Protein AF-A0A202E8W6-F1 (afdb_monomer_lite)

Radius of gyration: 17.05 Å; chains: 1; bounding box: 56×34×36 Å

Foldseek 3Di:
DDPVVVVVVQVVQLVLCVVQAQWDADDCVRPVQFGIFHQAFDQDPVPGTPDHGGATEHEWEWECDDPNHGTDTDDDPVSVVVCVV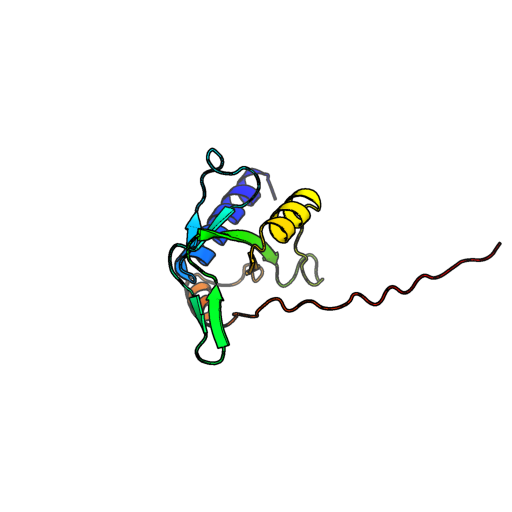SVHYYDYYYHYPPPDDPVVVVVPSPPDDDDDDDDDDDDDDDDDDD

Organism: NCBI:txid253108

Secondary structure (DSSP, 8-state):
--HHHHHHHHHHHHHHHHHHSSEEEPPTTT-SS--EEESS-EEETTTEEEE-TT-EEEEEEEESEETTEE------HHHHHHHHHTT-EEEEEEEPPS---HHHHHHHTTT-------------------

InterPro domains:
  IPR058715 PD-(D/E)XK nuclease related [PF25941] (5-101)

pLDDT: mean 73.11, std 20.46, range [31.44, 96.06]

Sequence (130 aa):
MTVAENRERGHFVETAACDRWPLERVDDDRAEWHDLEFVQDVIGEQVGVIATAGEVAEAKSCYETYDRRAGRWWIRRENHERLVDANGWYVLVVLERDDLTHEQRQEMAETLSTRVTSFEVDQTVTVDRE

Structure (mmCIF, N/CA/C/O backbone):
data_AF-A0A202E8W6-F1
#
_entry.id   AF-A0A202E8W6-F1
#
loop_
_atom_site.group_PDB
_atom_site.id
_atom_site.type_symbol
_atom_site.label_atom_id
_atom_site.label_alt_id
_atom_site.label_comp_id
_atom_site.label_asym_id
_atom_site.label_entity_id
_atom_site.label_seq_id
_atom_site.pdbx_PDB_ins_code
_atom_site.Cartn_x
_atom_site.Cartn_y
_atom_site.Cartn_z
_atom_site.occupancy
_atom_site.B_iso_or_equiv
_atom_site.auth_seq_id
_atom_site.auth_comp_id
_atom_site.auth_asym_id
_atom_site.auth_atom_id
_atom_site.pdbx_PDB_model_num
ATOM 1 N N . MET A 1 1 ? 13.976 6.199 -18.614 1.00 56.62 1 MET A N 1
ATOM 2 C CA . MET A 1 1 ? 12.630 6.231 -18.024 1.00 56.62 1 MET A CA 1
ATOM 3 C C . MET A 1 1 ? 12.263 7.672 -17.769 1.00 56.62 1 MET A C 1
ATOM 5 O O . MET A 1 1 ? 12.998 8.382 -17.092 1.00 56.62 1 MET A O 1
ATOM 9 N N . THR A 1 2 ? 11.193 8.109 -18.399 1.00 59.28 2 THR A N 1
ATOM 10 C CA . THR A 1 2 ? 10.602 9.435 -18.288 1.00 59.28 2 THR A CA 1
ATOM 11 C C . THR A 1 2 ? 9.722 9.522 -17.040 1.00 59.28 2 THR A C 1
ATOM 13 O O . THR A 1 2 ? 9.390 8.515 -16.414 1.00 59.28 2 THR A O 1
ATOM 16 N N . VAL A 1 3 ? 9.332 10.742 -16.666 1.00 57.25 3 VAL A N 1
ATOM 17 C CA . VAL A 1 3 ? 8.402 10.979 -15.549 1.00 57.25 3 VAL A CA 1
ATOM 18 C C . VAL A 1 3 ? 7.029 10.354 -15.826 1.00 57.25 3 VAL A C 1
ATOM 20 O O . VAL A 1 3 ? 6.426 9.800 -14.912 1.00 57.25 3 VAL A O 1
ATOM 23 N N . ALA A 1 4 ? 6.567 10.388 -17.080 1.00 48.44 4 ALA A N 1
ATOM 24 C CA . ALA A 1 4 ? 5.288 9.809 -17.488 1.00 48.44 4 ALA A CA 1
ATOM 25 C C . ALA A 1 4 ? 5.279 8.276 -17.357 1.00 48.44 4 ALA A C 1
ATOM 27 O O . ALA A 1 4 ? 4.392 7.737 -16.704 1.00 48.44 4 ALA A O 1
ATOM 28 N N . GLU A 1 5 ? 6.312 7.593 -17.866 1.00 57.59 5 GLU A N 1
ATOM 29 C CA . GLU A 1 5 ? 6.463 6.132 -17.723 1.00 57.59 5 GLU A CA 1
ATOM 30 C C . GLU A 1 5 ? 6.555 5.708 -16.247 1.00 57.59 5 GLU A C 1
ATOM 32 O O . GLU A 1 5 ? 6.054 4.659 -15.850 1.00 57.59 5 GLU A O 1
ATOM 37 N N . ASN A 1 6 ? 7.187 6.532 -15.404 1.00 59.84 6 ASN A N 1
ATOM 38 C CA . ASN A 1 6 ? 7.268 6.270 -13.969 1.00 59.84 6 ASN A CA 1
ATOM 39 C C . ASN A 1 6 ? 5.898 6.407 -13.276 1.00 59.84 6 ASN A C 1
ATOM 41 O O . ASN A 1 6 ? 5.564 5.593 -12.419 1.00 59.84 6 ASN A O 1
ATOM 45 N N . ARG A 1 7 ? 5.098 7.409 -13.663 1.00 62.53 7 ARG A N 1
ATOM 46 C CA . ARG A 1 7 ? 3.747 7.628 -13.125 1.00 62.53 7 ARG A CA 1
ATOM 47 C C . ARG A 1 7 ? 2.780 6.523 -13.544 1.00 62.53 7 ARG A C 1
ATOM 49 O O . ARG A 1 7 ? 2.065 5.992 -12.705 1.00 62.53 7 ARG A O 1
ATOM 56 N N . GLU A 1 8 ? 2.793 6.144 -14.819 1.00 67.25 8 GLU A N 1
ATOM 57 C CA . GLU A 1 8 ? 1.973 5.044 -15.341 1.00 67.25 8 GLU A CA 1
ATOM 58 C C . GLU A 1 8 ? 2.287 3.720 -14.630 1.00 67.25 8 GLU A C 1
ATOM 60 O O . GLU A 1 8 ? 1.383 2.973 -14.259 1.00 67.25 8 GLU A O 1
ATOM 65 N N . ARG A 1 9 ? 3.568 3.473 -14.332 1.00 70.19 9 ARG A N 1
ATOM 66 C CA . ARG A 1 9 ? 3.980 2.334 -13.509 1.00 70.19 9 ARG A CA 1
ATOM 67 C C . ARG A 1 9 ? 3.455 2.413 -12.074 1.00 70.19 9 ARG A C 1
ATOM 69 O O . ARG A 1 9 ? 3.077 1.377 -11.538 1.00 70.19 9 ARG A O 1
ATOM 76 N N . GLY A 1 10 ? 3.467 3.590 -11.447 1.00 70.25 10 GLY A N 1
ATOM 77 C CA . GLY A 1 10 ? 2.883 3.785 -10.112 1.00 70.25 10 GLY A CA 1
ATOM 78 C C . GLY A 1 10 ? 1.427 3.324 -10.082 1.00 70.25 10 GLY A C 1
ATOM 79 O O . GLY A 1 10 ? 1.082 2.417 -9.328 1.00 70.25 10 GLY A O 1
ATOM 80 N N . HIS A 1 11 ? 0.636 3.801 -11.043 1.00 77.75 11 HIS A N 1
ATOM 81 C CA . HIS A 1 11 ? -0.750 3.374 -11.192 1.00 77.75 11 HIS A CA 1
ATOM 82 C C . HIS A 1 11 ? -0.885 1.867 -11.430 1.00 77.75 11 HIS A C 1
ATOM 84 O O . HIS A 1 11 ? -1.698 1.223 -10.773 1.00 77.75 11 HIS A O 1
ATOM 90 N N . PHE A 1 12 ? -0.079 1.258 -12.302 1.00 81.12 12 PHE A N 1
A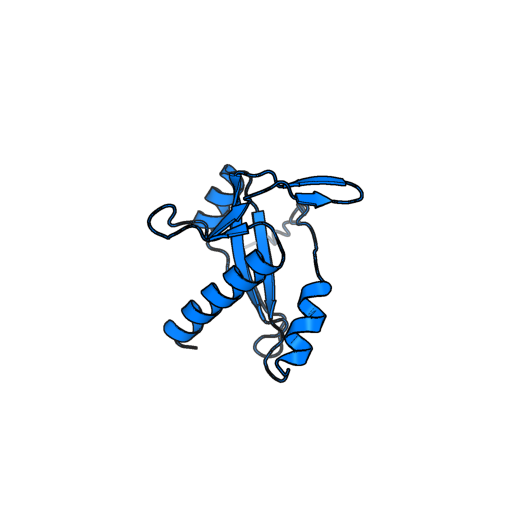TOM 91 C CA . PHE A 1 12 ? -0.127 -0.197 -12.490 1.00 81.12 12 PHE A CA 1
ATOM 92 C C . PHE A 1 12 ? 0.071 -0.967 -11.171 1.00 81.12 12 PHE A C 1
ATOM 94 O O . PHE A 1 12 ? -0.652 -1.920 -10.891 1.00 81.12 12 PHE A O 1
ATOM 101 N N . VAL A 1 13 ? 1.023 -0.531 -10.347 1.00 79.62 13 VAL A N 1
ATOM 102 C CA . VAL A 1 13 ? 1.357 -1.163 -9.063 1.00 79.62 13 VAL A CA 1
ATOM 103 C C . VAL A 1 13 ? 0.218 -1.020 -8.057 1.00 79.62 13 VAL A C 1
ATOM 105 O O . VAL A 1 13 ? -0.125 -1.994 -7.393 1.00 79.62 13 VAL A O 1
ATOM 108 N N . GLU A 1 14 ? -0.401 0.156 -7.981 1.00 83.94 14 GLU A N 1
ATOM 109 C CA . GLU A 1 14 ? -1.598 0.386 -7.165 1.00 83.94 14 GLU A CA 1
ATOM 110 C C . GLU A 1 14 ? -2.771 -0.493 -7.621 1.00 83.94 14 GLU A C 1
ATOM 112 O O . GLU A 1 14 ? -3.428 -1.112 -6.792 1.00 83.94 14 GLU A O 1
ATOM 117 N N . THR A 1 15 ? -3.016 -0.604 -8.936 1.00 83.12 15 THR A N 1
ATOM 118 C CA . THR A 1 15 ? -4.079 -1.474 -9.473 1.00 83.12 15 THR A CA 1
ATOM 119 C C . THR A 1 15 ? -3.821 -2.928 -9.098 1.00 83.12 15 THR A C 1
ATOM 121 O O . THR A 1 15 ? -4.708 -3.578 -8.560 1.00 83.12 15 THR A O 1
ATOM 124 N N . ALA A 1 16 ? -2.599 -3.423 -9.311 1.00 81.25 16 ALA A N 1
ATOM 125 C CA . ALA A 1 16 ? -2.247 -4.794 -8.959 1.00 81.25 16 ALA A CA 1
ATOM 126 C C . ALA A 1 16 ? -2.403 -5.067 -7.450 1.00 81.25 16 ALA A C 1
ATOM 128 O O . ALA A 1 16 ? -2.785 -6.168 -7.054 1.00 81.25 16 ALA A O 1
ATOM 129 N N . ALA A 1 17 ? -2.134 -4.069 -6.601 1.00 83.62 17 ALA A N 1
ATOM 130 C CA . ALA A 1 17 ? -2.380 -4.162 -5.167 1.00 83.62 17 ALA A CA 1
ATOM 131 C C . ALA A 1 17 ? -3.880 -4.283 -4.846 1.00 83.62 17 ALA A C 1
ATOM 133 O O . ALA A 1 17 ? -4.247 -5.179 -4.088 1.00 83.62 17 ALA A O 1
ATOM 134 N N . CYS A 1 18 ? -4.731 -3.444 -5.447 1.00 87.56 18 CYS A N 1
ATOM 135 C CA . CYS A 1 18 ? -6.194 -3.498 -5.307 1.00 87.56 18 CYS A CA 1
ATOM 136 C C . CYS A 1 18 ? -6.822 -4.790 -5.853 1.00 87.56 18 CYS A C 1
ATOM 138 O O . CYS A 1 18 ? -7.808 -5.272 -5.307 1.00 87.56 18 CYS A O 1
ATOM 140 N N . ASP A 1 19 ? -6.260 -5.375 -6.912 1.00 86.50 19 ASP A N 1
ATOM 141 C CA . ASP A 1 19 ? -6.760 -6.640 -7.466 1.00 86.50 19 ASP A CA 1
ATOM 142 C C . ASP A 1 19 ? -6.464 -7.829 -6.533 1.00 86.50 19 ASP A C 1
ATOM 144 O O . ASP A 1 19 ? -7.190 -8.827 -6.521 1.00 86.50 19 ASP A O 1
ATOM 148 N N . ARG A 1 20 ? -5.379 -7.743 -5.751 1.00 85.12 20 ARG A N 1
ATOM 149 C CA . ARG A 1 20 ? -4.908 -8.831 -4.882 1.00 85.12 20 ARG A CA 1
ATOM 150 C C . ARG A 1 20 ? -5.410 -8.724 -3.449 1.00 85.12 20 ARG A C 1
ATOM 152 O O . ARG A 1 20 ? -5.677 -9.745 -2.813 1.00 85.12 20 ARG A O 1
ATOM 159 N N . TRP A 1 21 ? -5.473 -7.509 -2.932 1.00 89.12 21 TRP A N 1
ATOM 160 C CA . TRP A 1 21 ? -5.820 -7.203 -1.553 1.00 89.12 21 TRP A CA 1
ATOM 161 C C . TRP A 1 21 ? -7.052 -6.317 -1.531 1.00 89.12 21 TRP A C 1
ATOM 163 O O . TRP A 1 21 ? -7.283 -5.577 -2.481 1.00 89.12 21 TRP A O 1
ATOM 173 N N . PRO A 1 22 ? -7.831 -6.335 -0.443 1.00 93.06 22 PRO A N 1
ATOM 174 C CA . PRO A 1 22 ? -8.984 -5.464 -0.322 1.00 93.06 22 PRO A CA 1
ATOM 175 C C . PRO A 1 22 ? -8.581 -4.017 -0.032 1.00 93.06 22 PRO A C 1
ATOM 177 O O . PRO A 1 22 ? -8.755 -3.508 1.074 1.00 93.06 22 PRO A O 1
ATOM 180 N N . LEU A 1 23 ? -8.007 -3.378 -1.038 1.00 93.81 23 LEU A N 1
ATOM 181 C CA . LEU A 1 23 ? -7.490 -2.026 -1.000 1.00 93.81 23 LEU A CA 1
ATOM 182 C C . LEU A 1 23 ? -8.261 -1.172 -1.997 1.00 93.81 23 LEU A C 1
ATOM 184 O O . LEU A 1 23 ? -8.594 -1.630 -3.090 1.00 93.81 23 LEU A O 1
ATOM 188 N N . GLU A 1 24 ? -8.455 0.092 -1.659 1.00 95.06 24 GLU A N 1
ATOM 189 C CA . GLU A 1 24 ? -8.865 1.123 -2.607 1.00 95.06 24 GLU A CA 1
ATOM 190 C C . GLU A 1 24 ? -7.796 2.203 -2.701 1.00 95.06 24 GLU A C 1
ATOM 192 O O . GLU A 1 24 ? -7.050 2.449 -1.751 1.00 95.06 24 GLU A O 1
ATOM 197 N N . ARG A 1 25 ? -7.733 2.848 -3.869 1.00 92.75 25 ARG A N 1
ATOM 198 C CA . ARG A 1 25 ? -6.882 4.017 -4.068 1.00 92.75 25 ARG A CA 1
ATOM 199 C C . ARG A 1 25 ? -7.378 5.185 -3.239 1.00 92.75 25 ARG A C 1
ATOM 201 O O . ARG A 1 25 ? -8.574 5.475 -3.202 1.00 92.75 25 ARG A O 1
ATOM 208 N N . VAL A 1 26 ? -6.430 5.883 -2.641 1.00 90.81 26 VAL A N 1
ATOM 209 C CA . VAL A 1 26 ? -6.658 7.172 -2.014 1.00 90.81 26 VAL A CA 1
ATOM 210 C C . VAL A 1 26 ? -6.275 8.245 -3.023 1.00 90.81 26 VAL A C 1
ATOM 212 O O . VAL A 1 26 ? -5.160 8.263 -3.530 1.00 90.81 26 VAL A O 1
ATOM 215 N N . ASP A 1 27 ? -7.228 9.114 -3.353 1.00 84.31 27 ASP A N 1
ATOM 216 C CA . ASP A 1 27 ? -6.954 10.262 -4.214 1.00 84.31 27 ASP A CA 1
ATOM 217 C C . ASP A 1 27 ? -5.943 11.202 -3.540 1.00 84.31 27 ASP A C 1
ATOM 219 O O . ASP A 1 27 ? -6.028 11.442 -2.332 1.00 84.31 27 ASP A O 1
ATOM 223 N N . ASP A 1 28 ? -5.053 11.809 -4.331 1.00 79.56 28 ASP A N 1
ATOM 224 C CA . ASP A 1 28 ? -4.050 12.774 -3.847 1.00 79.56 28 ASP A CA 1
ATOM 225 C C . ASP A 1 28 ? -4.692 13.934 -3.046 1.00 79.56 28 ASP A C 1
ATOM 227 O O . ASP A 1 28 ? -4.090 14.470 -2.116 1.00 79.56 28 ASP A O 1
ATOM 231 N N . ASP A 1 29 ? -5.944 14.296 -3.364 1.00 76.75 29 ASP A N 1
ATOM 232 C CA . ASP A 1 29 ? -6.726 15.322 -2.655 1.00 76.75 29 ASP A CA 1
ATOM 233 C C . ASP A 1 29 ? -7.134 14.899 -1.228 1.00 76.75 29 ASP A C 1
ATOM 235 O O . ASP A 1 29 ? -7.421 15.744 -0.375 1.00 76.75 29 ASP A O 1
ATOM 239 N N . ARG A 1 30 ? -7.186 13.590 -0.961 1.00 78.25 30 ARG A N 1
ATOM 240 C CA . ARG A 1 30 ? -7.510 12.998 0.343 1.00 78.25 30 ARG A CA 1
ATOM 241 C C . ARG A 1 30 ? -6.245 12.722 1.155 1.00 78.25 30 ARG A C 1
ATOM 243 O O . ARG A 1 30 ? -6.269 12.932 2.370 1.00 78.25 30 ARG A O 1
ATOM 250 N N . ALA A 1 31 ? -5.155 12.289 0.520 1.00 79.31 31 ALA A N 1
ATOM 251 C CA . ALA A 1 31 ? -3.861 12.140 1.176 1.00 79.31 31 ALA A CA 1
ATOM 252 C C . ALA A 1 31 ? -2.682 12.245 0.200 1.00 79.31 31 ALA A C 1
ATOM 254 O O . ALA A 1 31 ? -2.606 11.530 -0.786 1.00 79.31 31 ALA A O 1
ATOM 255 N N . GLU A 1 32 ? -1.693 13.071 0.545 1.00 82.81 32 GLU A N 1
ATOM 256 C CA . GLU A 1 32 ? -0.508 13.294 -0.302 1.00 82.81 32 GLU A CA 1
ATOM 257 C C . GLU A 1 32 ? 0.640 12.294 -0.060 1.00 82.81 32 GLU A C 1
ATOM 259 O O . GLU A 1 32 ? 1.706 12.399 -0.671 1.00 82.81 32 GLU A O 1
ATOM 264 N N . TRP A 1 33 ? 0.498 11.394 0.918 1.00 80.88 33 TRP A N 1
ATOM 265 C CA . TRP A 1 33 ? 1.625 10.615 1.449 1.00 80.88 33 TRP A CA 1
ATOM 266 C C . TRP A 1 33 ? 1.398 9.102 1.502 1.00 80.88 33 TRP A C 1
ATOM 268 O O . TRP A 1 33 ? 2.360 8.395 1.809 1.00 80.88 33 TRP A O 1
ATOM 278 N N . HIS A 1 34 ? 0.179 8.634 1.213 1.00 85.38 34 HIS A N 1
ATOM 279 C CA . HIS A 1 34 ? -0.132 7.218 1.045 1.00 85.38 34 HIS A CA 1
ATOM 280 C C . HIS A 1 34 ? -1.050 6.992 -0.157 1.00 85.38 34 HIS A C 1
ATOM 282 O O . HIS A 1 34 ? -1.948 7.793 -0.404 1.00 85.38 34 HIS A O 1
ATOM 288 N N . ASP A 1 35 ? -0.837 5.882 -0.855 1.00 88.31 35 ASP A N 1
ATOM 289 C CA . ASP A 1 35 ? -1.553 5.578 -2.096 1.00 88.31 35 ASP A CA 1
ATOM 290 C C . ASP A 1 35 ? -2.868 4.790 -1.877 1.00 88.31 35 ASP A C 1
ATOM 292 O O . ASP A 1 35 ? -3.756 4.821 -2.732 1.00 88.31 35 ASP A O 1
ATOM 296 N N . LEU A 1 36 ? -2.998 4.032 -0.774 1.00 94.19 36 LEU A N 1
ATOM 297 C CA . LEU A 1 36 ? -4.037 3.002 -0.598 1.00 94.19 36 LEU A CA 1
ATOM 298 C C . LEU A 1 36 ? -4.628 2.951 0.829 1.00 94.19 36 LEU A C 1
ATOM 300 O O . LEU A 1 36 ? -3.983 3.331 1.805 1.00 94.19 36 LEU A O 1
ATOM 304 N N . GLU A 1 37 ? -5.833 2.393 0.963 1.00 96.06 37 GLU A N 1
ATOM 305 C CA . GLU A 1 37 ? -6.484 2.087 2.249 1.00 96.06 37 GLU A CA 1
ATOM 306 C C . GLU A 1 37 ? -7.210 0.737 2.195 1.00 96.06 37 GLU A C 1
ATOM 308 O O . GLU A 1 37 ? -7.818 0.396 1.179 1.00 96.06 37 GLU A O 1
ATOM 313 N N . PHE A 1 38 ? -7.165 -0.035 3.285 1.00 95.38 38 PHE A N 1
ATOM 314 C CA . PHE A 1 38 ? -7.922 -1.282 3.404 1.00 95.38 38 PHE A CA 1
ATOM 315 C C . PHE A 1 38 ? -9.418 -1.011 3.547 1.00 95.38 38 PHE A C 1
ATOM 317 O O . PHE A 1 38 ? -9.842 -0.294 4.448 1.00 95.38 38 PHE A O 1
ATOM 324 N N . VAL A 1 39 ? -10.243 -1.642 2.713 1.00 96.00 39 VAL A N 1
ATOM 325 C CA . VAL A 1 39 ? -11.710 -1.469 2.749 1.00 96.00 39 VAL A CA 1
ATOM 326 C C . VAL A 1 39 ? -12.454 -2.601 3.456 1.00 96.00 39 VAL A C 1
ATOM 328 O O . VAL A 1 39 ? -13.637 -2.483 3.763 1.00 96.00 39 VAL A O 1
ATOM 331 N N . GLN A 1 40 ? -11.760 -3.696 3.754 1.00 93.50 40 GLN A N 1
ATOM 332 C CA . GLN A 1 40 ? -12.245 -4.798 4.585 1.00 93.50 40 GLN A CA 1
ATOM 333 C C . GLN A 1 40 ? -11.059 -5.446 5.304 1.00 93.50 40 GLN A C 1
ATOM 335 O O . GLN A 1 40 ? -9.911 -5.327 4.867 1.00 93.50 40 GLN A O 1
ATOM 340 N N . ASP A 1 41 ? -11.355 -6.176 6.374 1.00 94.12 41 ASP A N 1
ATOM 341 C CA . ASP A 1 41 ? -10.344 -6.905 7.128 1.00 94.12 41 ASP A CA 1
ATOM 342 C C . ASP A 1 41 ? -9.674 -7.980 6.262 1.00 94.12 41 ASP A C 1
ATOM 344 O O . ASP A 1 41 ? -10.326 -8.759 5.557 1.00 94.12 41 ASP A O 1
ATOM 348 N N . VAL A 1 42 ? -8.350 -8.058 6.355 1.00 90.94 42 VAL A N 1
ATOM 349 C CA . VAL A 1 42 ? -7.556 -9.134 5.763 1.00 90.94 42 VAL A CA 1
ATOM 350 C C . VAL A 1 42 ? -7.368 -10.211 6.811 1.00 90.94 42 VAL A C 1
ATOM 352 O O . VAL A 1 42 ? -6.754 -9.971 7.846 1.00 90.94 42 VAL A O 1
ATOM 355 N N . ILE A 1 43 ? -7.849 -11.420 6.535 1.00 89.50 43 ILE A N 1
ATOM 356 C CA . ILE A 1 43 ? -7.747 -12.547 7.464 1.00 89.50 43 ILE A CA 1
ATOM 357 C C . ILE A 1 43 ? -6.716 -13.538 6.932 1.00 89.50 43 ILE A C 1
ATOM 359 O O . ILE A 1 43 ? -6.886 -14.133 5.871 1.00 89.50 43 ILE A O 1
ATOM 363 N N . GLY A 1 44 ? -5.643 -13.733 7.690 1.00 85.69 44 GLY A N 1
ATOM 364 C CA . GLY A 1 44 ? -4.680 -14.797 7.466 1.00 85.69 44 GLY A CA 1
ATOM 365 C C . GLY A 1 44 ? -5.148 -16.095 8.103 1.00 85.69 44 GLY A C 1
ATOM 366 O O . GLY A 1 44 ? -5.431 -16.135 9.300 1.00 85.69 44 GLY A O 1
ATOM 367 N N . GLU A 1 45 ? -5.142 -17.174 7.326 1.00 81.00 45 GLU A N 1
ATOM 368 C CA . GLU A 1 45 ? -5.634 -18.500 7.728 1.00 81.00 45 GLU A CA 1
ATOM 369 C C . GLU A 1 45 ? -5.043 -19.004 9.059 1.00 81.00 45 GLU A C 1
ATOM 371 O O . GLU A 1 45 ? -5.725 -19.657 9.843 1.00 81.00 45 GLU A O 1
ATOM 376 N N . GLN A 1 46 ? -3.786 -18.654 9.345 1.00 84.19 46 GLN A N 1
ATOM 377 C CA . GLN A 1 46 ? -3.052 -19.113 10.532 1.00 84.19 46 GLN A CA 1
ATOM 378 C C . GLN A 1 46 ? -2.856 -18.032 11.602 1.00 84.19 46 GLN A C 1
ATOM 380 O O . GLN A 1 46 ? -2.446 -18.340 12.718 1.00 84.19 46 GLN A O 1
ATOM 385 N N . VAL A 1 47 ? -3.096 -16.763 11.265 1.00 80.88 47 VAL A N 1
ATOM 386 C CA . VAL A 1 47 ? -2.693 -15.612 12.094 1.00 80.88 47 VAL A CA 1
ATOM 387 C C . VAL A 1 47 ? -3.861 -14.707 12.484 1.00 80.88 47 VAL A C 1
ATOM 389 O O . VAL A 1 47 ? -3.657 -13.770 13.250 1.00 80.88 47 VAL A O 1
ATOM 392 N N . GLY A 1 48 ? -5.077 -14.997 12.012 1.00 85.25 48 GLY A N 1
ATOM 393 C CA . GLY A 1 48 ? -6.246 -14.156 12.255 1.00 85.25 48 GLY A CA 1
ATOM 394 C C . GLY A 1 48 ? -6.185 -12.866 11.439 1.00 85.25 48 GLY A C 1
ATOM 395 O O . GLY A 1 48 ? -5.668 -12.863 10.325 1.00 85.25 48 GLY A O 1
ATOM 396 N N . VAL A 1 49 ? -6.732 -11.773 11.971 1.00 87.31 49 VAL A N 1
ATOM 397 C CA . VAL A 1 49 ? -6.730 -10.474 11.279 1.00 87.31 49 VAL A CA 1
ATOM 398 C C . VAL A 1 49 ? -5.288 -9.982 11.108 1.00 87.31 49 VAL A C 1
ATOM 400 O O . VAL A 1 49 ? -4.549 -9.838 12.080 1.00 87.31 49 VAL A O 1
ATOM 403 N N . ILE A 1 50 ? -4.888 -9.777 9.854 1.00 89.88 50 ILE A N 1
ATOM 404 C CA . ILE A 1 50 ? -3.592 -9.233 9.445 1.00 89.88 50 ILE A CA 1
ATOM 405 C C . ILE A 1 50 ? -3.683 -7.718 9.339 1.00 89.88 50 ILE A C 1
ATOM 407 O O . ILE A 1 50 ? -2.799 -7.056 9.862 1.00 89.88 50 ILE A O 1
ATOM 411 N N . ALA A 1 51 ? -4.726 -7.207 8.685 1.00 91.62 51 ALA A N 1
ATOM 412 C CA . ALA A 1 51 ? -4.986 -5.785 8.503 1.00 91.62 51 ALA A CA 1
ATOM 413 C C . ALA A 1 51 ? -6.480 -5.509 8.682 1.00 91.62 51 ALA A C 1
ATOM 415 O O . ALA A 1 51 ? -7.306 -6.378 8.385 1.00 91.62 51 ALA A O 1
ATOM 416 N N . THR A 1 52 ? -6.810 -4.318 9.165 1.00 93.94 52 THR A N 1
ATOM 417 C CA . THR A 1 52 ? -8.187 -3.902 9.475 1.00 93.94 52 THR A CA 1
ATOM 418 C C . THR A 1 52 ? -8.678 -2.883 8.454 1.00 93.94 52 THR A C 1
ATOM 420 O O . THR A 1 52 ? -7.895 -2.074 7.956 1.00 93.94 52 THR A O 1
ATOM 423 N N . ALA A 1 53 ? -9.980 -2.873 8.166 1.00 95.25 53 ALA A N 1
ATOM 424 C CA . ALA A 1 53 ? -10.581 -1.800 7.377 1.00 95.25 53 ALA A CA 1
ATOM 425 C C . ALA A 1 53 ? -10.246 -0.406 7.959 1.00 95.25 53 ALA A C 1
ATOM 427 O O . ALA A 1 53 ? -10.360 -0.180 9.166 1.00 95.25 53 ALA A O 1
ATOM 428 N N . GLY A 1 54 ? -9.849 0.528 7.095 1.00 93.31 54 GLY A N 1
ATOM 429 C CA . GLY A 1 54 ? -9.400 1.878 7.437 1.00 93.31 54 GLY A CA 1
ATOM 430 C C . GLY A 1 54 ? -7.899 2.005 7.713 1.00 93.31 54 GLY A C 1
ATOM 431 O O . GLY A 1 54 ? -7.409 3.124 7.856 1.00 93.31 54 GLY A O 1
ATOM 432 N N . GLU A 1 55 ? -7.147 0.902 7.786 1.00 94.75 55 GLU A N 1
ATOM 433 C CA . GLU A 1 55 ? -5.686 0.979 7.859 1.00 94.75 55 GLU A CA 1
ATOM 434 C C . GLU A 1 55 ? -5.097 1.429 6.517 1.00 94.75 55 GLU A C 1
ATOM 436 O O . GLU A 1 55 ? -5.528 1.005 5.442 1.00 94.75 55 GLU A O 1
ATOM 441 N N . VAL A 1 56 ? -4.084 2.290 6.585 1.00 95.69 56 VAL A N 1
ATOM 442 C CA . VAL A 1 56 ? -3.455 2.895 5.407 1.00 95.69 56 VAL A CA 1
ATOM 443 C C . VAL A 1 56 ? -2.347 2.011 4.842 1.00 95.69 56 VAL A C 1
ATOM 445 O O . VAL A 1 56 ? -1.648 1.304 5.577 1.00 95.69 56 VAL A O 1
ATOM 448 N N . ALA A 1 57 ? -2.149 2.089 3.532 1.00 93.88 57 ALA A N 1
ATOM 449 C CA . ALA A 1 57 ? -1.127 1.364 2.799 1.00 93.88 57 ALA A CA 1
ATOM 450 C C . ALA A 1 57 ? -0.413 2.266 1.782 1.00 93.88 57 ALA A C 1
ATOM 452 O O . ALA A 1 57 ? -1.014 3.106 1.122 1.00 93.88 57 ALA A O 1
ATOM 453 N N . GLU A 1 58 ? 0.887 2.047 1.623 1.00 93.06 58 GLU A N 1
ATOM 454 C CA . GLU A 1 58 ? 1.730 2.695 0.621 1.00 93.06 58 GLU A CA 1
ATOM 455 C C . GLU A 1 58 ? 2.230 1.654 -0.382 1.00 93.06 58 GLU A C 1
ATOM 457 O O . GLU A 1 58 ? 2.827 0.639 0.003 1.00 93.06 58 GLU A O 1
ATOM 462 N N . ALA A 1 59 ? 2.038 1.910 -1.677 1.00 89.88 59 ALA A N 1
ATOM 463 C CA . ALA A 1 59 ? 2.443 0.988 -2.728 1.00 89.88 59 ALA A CA 1
ATOM 464 C C . ALA A 1 59 ? 3.835 1.349 -3.260 1.00 89.88 59 ALA A C 1
ATOM 466 O O . ALA A 1 59 ? 4.147 2.499 -3.586 1.00 89.88 59 ALA A O 1
ATOM 467 N N . LYS A 1 60 ? 4.732 0.364 -3.356 1.00 86.25 60 LYS A N 1
ATOM 468 C CA . LYS A 1 60 ? 6.076 0.568 -3.916 1.00 86.25 60 LYS A CA 1
ATOM 469 C C . LYS A 1 60 ? 6.471 -0.591 -4.806 1.00 86.25 60 LYS A C 1
ATOM 471 O O . LYS A 1 60 ? 6.241 -1.750 -4.481 1.00 86.25 60 LYS A O 1
ATOM 476 N N . SER A 1 61 ? 7.150 -0.278 -5.905 1.00 83.31 61 SER A N 1
ATOM 477 C CA . SER A 1 61 ? 7.686 -1.288 -6.813 1.00 83.31 61 SER A CA 1
ATOM 478 C C . SER A 1 61 ? 9.196 -1.220 -6.960 1.00 83.31 61 SER A C 1
ATOM 480 O O . SER A 1 61 ? 9.821 -0.167 -6.810 1.00 83.31 61 SER A O 1
ATOM 482 N N . CYS A 1 62 ? 9.783 -2.366 -7.280 1.00 82.06 62 CYS A N 1
ATOM 483 C CA . CYS A 1 62 ? 11.145 -2.472 -7.772 1.00 82.06 62 CYS A CA 1
ATOM 484 C C . CYS A 1 62 ? 11.188 -3.501 -8.906 1.00 82.06 62 CYS A C 1
ATOM 486 O O . CYS A 1 62 ? 10.285 -4.324 -9.028 1.00 82.06 62 CYS A O 1
ATOM 488 N N . TYR A 1 63 ? 12.226 -3.461 -9.739 1.00 77.75 63 TYR A N 1
ATOM 489 C CA . TYR A 1 63 ? 12.497 -4.593 -10.623 1.00 77.75 63 TYR A CA 1
ATOM 490 C C . TYR A 1 63 ? 13.186 -5.704 -9.836 1.00 77.75 63 TYR A C 1
ATOM 492 O O . TYR A 1 63 ? 14.008 -5.403 -8.978 1.00 77.75 63 TYR A O 1
ATOM 500 N N . GLU A 1 64 ? 12.942 -6.966 -10.171 1.00 80.69 64 GLU A N 1
ATOM 501 C CA . GLU A 1 64 ? 13.706 -8.089 -9.625 1.00 80.69 64 GLU A CA 1
ATOM 502 C C . GLU A 1 64 ? 15.210 -7.854 -9.849 1.00 80.69 64 GLU A C 1
ATOM 504 O O . GLU A 1 64 ? 16.019 -7.889 -8.917 1.00 80.69 64 GLU A O 1
ATOM 509 N N . THR A 1 65 ? 15.571 -7.472 -11.080 1.00 73.44 65 THR A N 1
ATOM 510 C CA . THR A 1 65 ? 16.922 -7.041 -11.430 1.00 73.44 65 THR A CA 1
ATOM 511 C C . THR A 1 65 ? 16.937 -5.734 -12.225 1.00 73.44 65 THR A C 1
ATOM 513 O O . THR A 1 65 ? 16.203 -5.536 -13.192 1.00 73.44 65 THR A O 1
ATOM 516 N N . TYR A 1 66 ? 17.827 -4.821 -11.842 1.00 68.06 66 TYR A N 1
ATOM 517 C CA . TYR A 1 66 ? 18.108 -3.573 -12.545 1.00 68.06 66 TYR A CA 1
ATOM 518 C C . TYR A 1 66 ? 19.618 -3.429 -12.733 1.00 68.06 66 TYR A C 1
ATOM 520 O O . TYR A 1 66 ? 20.382 -3.551 -11.780 1.00 68.06 66 TYR A O 1
ATOM 528 N N . ASP A 1 67 ? 20.055 -3.202 -13.974 1.00 74.12 67 ASP A N 1
ATOM 529 C CA . ASP A 1 67 ? 21.479 -3.103 -14.333 1.00 74.12 67 ASP A CA 1
ATOM 530 C C . ASP A 1 67 ? 22.346 -4.253 -13.767 1.00 74.12 67 ASP A C 1
ATOM 532 O O . ASP A 1 67 ? 23.379 -4.051 -13.129 1.00 74.12 67 ASP A O 1
ATOM 536 N N . ARG A 1 68 ? 21.875 -5.497 -13.962 1.00 74.75 68 ARG A N 1
ATOM 537 C CA . ARG A 1 68 ? 22.527 -6.744 -13.500 1.00 74.75 68 ARG A CA 1
ATOM 538 C C . ARG A 1 68 ? 22.719 -6.842 -11.979 1.00 74.75 68 ARG A C 1
ATOM 540 O O . ARG A 1 68 ? 23.531 -7.636 -11.508 1.00 74.75 68 ARG A O 1
ATOM 547 N N . ARG A 1 69 ? 21.986 -6.044 -11.206 1.00 71.19 69 ARG A N 1
ATOM 548 C CA . ARG A 1 69 ? 21.944 -6.090 -9.741 1.00 71.19 69 ARG A CA 1
ATOM 549 C C . ARG A 1 69 ? 20.511 -6.313 -9.287 1.00 71.19 69 ARG A C 1
ATOM 551 O O . ARG A 1 69 ? 19.588 -5.996 -10.030 1.00 71.19 69 ARG A O 1
ATOM 558 N N . ALA A 1 70 ? 20.327 -6.811 -8.067 1.00 77.00 70 ALA A N 1
ATOM 559 C CA . ALA A 1 70 ? 19.008 -6.828 -7.441 1.00 77.00 70 ALA A CA 1
ATOM 560 C C . ALA A 1 70 ? 18.427 -5.406 -7.430 1.00 77.00 70 ALA A C 1
ATOM 562 O O . ALA A 1 70 ? 19.143 -4.443 -7.109 1.00 77.00 70 ALA A O 1
ATOM 563 N N . GLY A 1 71 ? 17.159 -5.263 -7.818 1.00 78.12 71 GLY A N 1
ATOM 564 C CA . GLY A 1 71 ? 16.501 -3.968 -7.741 1.00 78.12 71 GLY A CA 1
ATOM 565 C C . GLY A 1 71 ? 16.295 -3.519 -6.300 1.00 78.12 71 GLY A C 1
ATOM 566 O O . GLY A 1 71 ? 16.536 -4.240 -5.332 1.00 78.12 71 GLY A O 1
ATOM 567 N N . ARG A 1 72 ? 15.922 -2.250 -6.160 1.00 80.12 72 ARG A N 1
ATOM 568 C CA . ARG A 1 72 ? 15.784 -1.590 -4.863 1.00 80.12 72 ARG A CA 1
ATOM 569 C C . ARG A 1 72 ? 14.492 -0.803 -4.836 1.00 80.12 72 ARG A C 1
ATOM 571 O O . ARG A 1 72 ? 14.166 -0.127 -5.813 1.00 80.12 72 ARG A O 1
ATOM 578 N N . TRP A 1 73 ? 13.805 -0.858 -3.704 1.00 83.12 73 TRP A N 1
ATOM 579 C CA . TRP A 1 73 ? 12.719 0.063 -3.414 1.00 83.12 73 TRP A CA 1
ATOM 580 C C . TRP A 1 73 ? 13.295 1.408 -2.999 1.00 83.12 73 TRP A C 1
ATOM 582 O O . TRP A 1 73 ? 14.196 1.491 -2.162 1.00 83.12 73 TRP A O 1
ATOM 592 N N . TRP A 1 74 ? 12.762 2.464 -3.595 1.00 82.00 74 TRP A N 1
ATOM 593 C CA . TRP A 1 74 ? 13.074 3.829 -3.209 1.00 82.00 74 TRP A CA 1
ATOM 594 C C . TRP A 1 74 ? 11.977 4.326 -2.282 1.00 82.00 74 TRP A C 1
ATOM 596 O O . TRP A 1 74 ? 10.856 4.583 -2.716 1.00 82.00 74 TRP A O 1
ATOM 606 N N . ILE A 1 75 ? 12.313 4.441 -1.002 1.00 87.12 75 ILE A N 1
ATOM 607 C CA . ILE A 1 75 ? 11.397 4.877 0.048 1.00 87.12 75 ILE A CA 1
ATOM 608 C C . ILE A 1 75 ? 11.838 6.260 0.516 1.00 87.12 75 ILE A C 1
ATOM 610 O O . ILE A 1 75 ? 12.985 6.455 0.926 1.00 87.12 75 ILE A O 1
ATOM 614 N N . ARG A 1 76 ? 10.932 7.239 0.439 1.00 87.19 76 ARG A N 1
ATOM 615 C CA . ARG A 1 76 ? 11.175 8.566 1.011 1.00 87.19 76 ARG A CA 1
ATOM 616 C C . ARG A 1 76 ? 11.062 8.472 2.525 1.00 87.19 76 ARG A C 1
ATOM 618 O O . ARG A 1 76 ? 10.066 7.971 3.035 1.00 87.19 76 ARG A O 1
ATOM 625 N N . A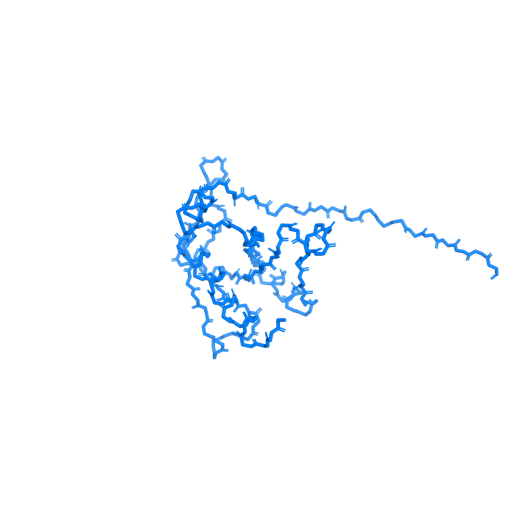RG A 1 77 ? 12.073 8.985 3.227 1.00 89.62 77 ARG A N 1
ATOM 626 C CA . ARG A 1 77 ? 12.132 8.950 4.692 1.00 89.62 77 ARG A CA 1
ATOM 627 C C . ARG A 1 77 ? 10.902 9.584 5.343 1.00 89.62 77 ARG A C 1
ATOM 629 O O . ARG A 1 77 ? 10.329 8.979 6.232 1.00 89.62 77 ARG A O 1
ATOM 636 N N . GLU A 1 78 ? 10.478 10.749 4.861 1.00 90.12 78 GLU A N 1
ATOM 637 C CA . GLU A 1 78 ? 9.314 11.453 5.409 1.00 90.12 78 GLU A CA 1
ATOM 638 C C . GLU A 1 78 ? 8.019 10.631 5.287 1.00 90.12 78 GLU A C 1
ATOM 640 O O . GLU A 1 78 ? 7.312 10.454 6.275 1.00 90.12 78 GLU A O 1
ATOM 645 N N . ASN A 1 79 ? 7.730 10.068 4.107 1.00 87.88 79 ASN A N 1
ATOM 646 C CA . ASN A 1 79 ? 6.561 9.198 3.919 1.00 87.88 79 ASN A CA 1
ATOM 647 C C . ASN A 1 79 ? 6.653 7.947 4.801 1.00 87.88 79 ASN A C 1
ATOM 649 O O . ASN A 1 79 ? 5.651 7.515 5.356 1.00 87.88 79 ASN A O 1
ATOM 653 N N . HIS A 1 80 ? 7.854 7.384 4.958 1.00 91.69 80 HIS A N 1
ATOM 654 C CA . HIS A 1 80 ? 8.062 6.231 5.827 1.00 91.69 80 HIS A CA 1
ATOM 655 C C . HIS A 1 80 ? 7.756 6.538 7.291 1.00 91.69 80 HIS A C 1
ATOM 657 O O . HIS A 1 80 ? 7.072 5.746 7.929 1.00 91.69 80 HIS A O 1
ATOM 663 N N . GLU A 1 81 ? 8.251 7.661 7.809 1.00 93.00 81 GLU A N 1
ATOM 664 C CA . GLU A 1 81 ? 8.000 8.083 9.189 1.00 93.00 81 GLU A CA 1
ATOM 665 C C . GLU A 1 81 ? 6.492 8.271 9.420 1.00 93.00 81 GLU A C 1
ATOM 667 O O . GLU A 1 81 ? 5.950 7.698 10.360 1.00 93.00 81 GLU A O 1
ATOM 672 N N . ARG A 1 82 ? 5.782 8.924 8.487 1.00 94.25 82 ARG A N 1
ATOM 673 C CA . ARG A 1 82 ? 4.313 9.060 8.551 1.00 94.25 82 ARG A CA 1
ATOM 674 C C . ARG A 1 82 ? 3.580 7.718 8.511 1.00 94.25 82 ARG A C 1
ATOM 676 O O . ARG A 1 82 ? 2.616 7.526 9.246 1.00 94.25 82 ARG A O 1
ATOM 683 N N . LEU A 1 83 ? 4.031 6.787 7.671 1.00 92.31 83 LEU A N 1
ATOM 684 C CA . LEU A 1 83 ? 3.434 5.455 7.572 1.00 92.31 83 LEU A CA 1
ATOM 685 C C . LEU A 1 83 ? 3.646 4.643 8.854 1.00 92.31 83 LEU A C 1
ATOM 687 O O . LEU A 1 83 ? 2.723 3.972 9.300 1.00 92.31 83 LEU A O 1
ATOM 691 N N . VAL A 1 84 ? 4.827 4.734 9.472 1.00 93.75 84 VAL A N 1
ATOM 692 C CA . VAL A 1 84 ? 5.108 4.103 10.772 1.00 93.75 84 VAL A CA 1
ATOM 693 C C . VAL A 1 84 ? 4.239 4.708 11.872 1.00 93.75 84 VAL A C 1
ATOM 695 O O . VAL A 1 84 ? 3.635 3.957 12.634 1.00 93.75 84 VAL A O 1
ATOM 698 N N . ASP A 1 85 ? 4.120 6.036 11.924 1.00 94.75 85 ASP A N 1
ATOM 699 C CA . ASP A 1 85 ? 3.275 6.731 12.904 1.00 94.75 85 ASP A CA 1
ATOM 700 C C . ASP A 1 85 ? 1.793 6.346 12.767 1.00 94.75 85 ASP A C 1
ATOM 702 O O . ASP A 1 85 ? 1.072 6.255 13.761 1.00 94.75 85 ASP A O 1
ATOM 706 N N . ALA A 1 86 ? 1.343 6.074 11.540 1.00 93.06 86 ALA A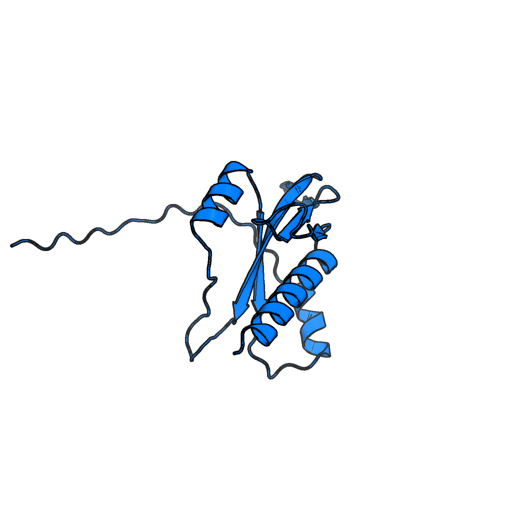 N 1
ATOM 707 C CA . ALA A 1 86 ? -0.004 5.596 11.249 1.00 93.06 86 ALA A CA 1
ATOM 708 C C . ALA A 1 86 ? -0.195 4.084 11.468 1.00 93.06 86 ALA A C 1
ATOM 710 O O . ALA A 1 86 ? -1.295 3.583 11.241 1.00 93.06 86 ALA A O 1
ATOM 711 N N . ASN A 1 87 ? 0.851 3.352 11.878 1.00 94.06 87 ASN A N 1
ATOM 712 C CA . ASN A 1 87 ? 0.872 1.886 11.909 1.00 94.06 87 ASN A CA 1
ATOM 713 C C . ASN A 1 87 ? 0.409 1.268 10.569 1.00 94.06 87 ASN A C 1
ATOM 715 O O . ASN A 1 87 ? -0.351 0.303 10.534 1.00 94.06 87 ASN A O 1
ATOM 719 N N . GLY A 1 88 ? 0.832 1.889 9.466 1.00 93.06 88 GLY A N 1
ATOM 720 C CA . GLY A 1 88 ? 0.428 1.557 8.108 1.00 93.06 88 GLY A CA 1
ATOM 721 C C . GLY A 1 88 ? 1.284 0.478 7.452 1.00 93.06 88 GLY A C 1
ATOM 722 O O . GLY A 1 88 ? 2.315 0.037 7.966 1.00 93.06 88 GLY A O 1
ATOM 723 N N . TRP A 1 89 ? 0.859 0.079 6.259 1.00 94.81 89 TRP A N 1
ATOM 724 C CA . TRP A 1 89 ? 1.408 -1.060 5.536 1.00 94.81 89 TRP A CA 1
ATOM 725 C C . TRP A 1 89 ? 2.205 -0.643 4.307 1.00 94.81 89 TRP A C 1
ATOM 727 O O . TRP A 1 89 ? 1.821 0.262 3.577 1.00 94.81 89 TRP A O 1
ATOM 737 N N . TYR A 1 90 ? 3.282 -1.369 4.014 1.00 94.06 90 TYR A N 1
ATOM 738 C CA . TYR A 1 90 ? 3.858 -1.350 2.673 1.00 94.06 90 TYR A CA 1
ATOM 739 C C . TYR A 1 90 ? 3.294 -2.493 1.842 1.00 94.06 90 TYR A C 1
ATOM 741 O O . TYR A 1 90 ? 3.373 -3.655 2.245 1.00 94.06 90 TYR A O 1
ATOM 749 N N . VAL A 1 91 ? 2.830 -2.170 0.638 1.00 90.50 91 VAL A N 1
ATOM 750 C CA . VAL A 1 91 ? 2.560 -3.150 -0.413 1.00 90.50 91 VAL A CA 1
ATOM 751 C C . VAL A 1 91 ? 3.714 -3.102 -1.409 1.00 90.50 91 VAL A C 1
ATOM 753 O O . VAL A 1 91 ? 3.839 -2.173 -2.209 1.00 90.50 91 VAL A O 1
ATOM 756 N N . LEU A 1 92 ? 4.607 -4.090 -1.318 1.00 88.75 92 LEU A N 1
ATOM 757 C CA . LEU A 1 92 ? 5.817 -4.165 -2.134 1.00 88.75 92 LEU A CA 1
ATOM 758 C C . LEU A 1 92 ? 5.604 -5.093 -3.328 1.00 88.75 92 LEU A C 1
ATOM 760 O O . LEU A 1 92 ? 5.398 -6.291 -3.161 1.00 88.75 92 LEU A O 1
ATOM 764 N N . VAL A 1 93 ? 5.716 -4.543 -4.534 1.00 84.25 93 VAL A N 1
ATOM 765 C CA . VAL A 1 93 ? 5.589 -5.288 -5.790 1.00 84.25 93 VAL A CA 1
ATOM 766 C C . VAL A 1 93 ? 6.964 -5.453 -6.433 1.00 84.25 93 VAL A C 1
ATOM 768 O O . VAL A 1 93 ? 7.694 -4.480 -6.635 1.00 84.25 93 VAL A O 1
ATOM 771 N N . VAL A 1 94 ? 7.326 -6.690 -6.763 1.00 83.50 94 VAL A N 1
ATOM 772 C CA . VAL A 1 94 ? 8.522 -6.996 -7.554 1.00 83.50 94 VAL A CA 1
ATOM 773 C C . VAL A 1 94 ? 8.090 -7.204 -8.998 1.00 83.50 94 VAL A C 1
ATOM 775 O O . VAL A 1 94 ? 7.232 -8.031 -9.283 1.00 83.50 94 VAL A O 1
ATOM 778 N N . LEU A 1 95 ? 8.674 -6.427 -9.901 1.00 74.62 95 LEU A N 1
ATOM 779 C CA . LEU A 1 95 ? 8.442 -6.507 -11.335 1.00 74.62 95 LEU A CA 1
ATOM 780 C C . LEU A 1 95 ? 9.583 -7.301 -11.961 1.00 74.62 95 LEU A C 1
ATOM 782 O O . LEU A 1 95 ? 10.745 -6.906 -11.858 1.00 74.62 95 LEU A O 1
ATOM 786 N N . GLU A 1 96 ? 9.297 -8.390 -12.653 1.00 69.38 96 GLU A N 1
ATOM 787 C CA . GLU A 1 96 ? 10.313 -8.996 -13.510 1.00 69.38 96 GLU A CA 1
ATOM 788 C C . GLU A 1 96 ? 10.627 -8.040 -14.671 1.00 69.38 96 GLU A C 1
ATOM 790 O O . GLU A 1 96 ? 9.757 -7.303 -15.149 1.00 69.38 96 GLU A O 1
ATOM 795 N N . ARG A 1 97 ? 11.896 -7.968 -15.095 1.00 57.94 97 ARG A N 1
ATOM 796 C CA . ARG A 1 97 ? 12.233 -7.182 -16.291 1.00 57.94 97 ARG A CA 1
ATOM 797 C C . ARG A 1 97 ? 11.533 -7.827 -17.481 1.00 57.94 97 ARG A C 1
ATOM 799 O O . ARG A 1 97 ? 11.697 -9.022 -17.693 1.00 57.94 97 ARG A O 1
ATOM 806 N N . ASP A 1 98 ? 10.799 -7.011 -18.236 1.00 51.62 98 ASP A N 1
ATOM 807 C CA . ASP A 1 98 ? 10.134 -7.385 -19.485 1.00 51.62 98 ASP A CA 1
ATOM 808 C C . ASP A 1 98 ? 11.046 -8.231 -20.384 1.00 51.62 98 ASP A C 1
ATOM 810 O O . ASP A 1 98 ? 11.908 -7.695 -21.074 1.00 51.62 98 ASP A O 1
ATOM 814 N N . ASP A 1 99 ? 10.809 -9.539 -20.363 1.00 46.84 99 ASP A N 1
ATOM 815 C CA . ASP A 1 99 ? 10.684 -10.394 -21.547 1.00 46.84 99 ASP A CA 1
ATOM 816 C C . ASP A 1 99 ? 9.404 -11.263 -21.446 1.00 46.84 99 ASP A C 1
ATOM 818 O O . ASP A 1 99 ? 9.225 -12.215 -22.205 1.00 46.84 99 ASP A O 1
ATOM 822 N N . LEU A 1 100 ? 8.496 -10.964 -20.503 1.00 50.22 100 LEU A N 1
ATOM 823 C CA . LEU A 1 100 ? 7.381 -11.847 -20.154 1.00 50.22 100 LEU A CA 1
ATOM 824 C C . LEU A 1 100 ? 6.037 -11.323 -20.647 1.00 50.22 100 LEU A C 1
ATOM 826 O O . LEU A 1 100 ? 5.634 -10.176 -20.428 1.00 50.22 100 LEU A O 1
ATOM 830 N N . THR A 1 101 ? 5.348 -12.217 -21.345 1.00 54.12 101 THR A N 1
ATOM 831 C CA . THR A 1 101 ? 4.059 -11.975 -21.985 1.00 54.12 101 THR A CA 1
ATOM 832 C C . THR A 1 101 ? 2.942 -11.806 -20.955 1.00 54.12 101 THR A C 1
ATOM 834 O O . THR A 1 101 ? 3.060 -12.206 -19.799 1.00 54.12 101 THR A O 1
ATOM 837 N N . HIS A 1 102 ? 1.827 -11.210 -21.381 1.00 51.38 102 HIS A N 1
ATOM 838 C CA . HIS A 1 102 ? 0.663 -10.919 -20.537 1.00 51.38 102 HIS A CA 1
ATOM 839 C C . HIS A 1 102 ? 0.127 -12.144 -19.766 1.00 51.38 102 HI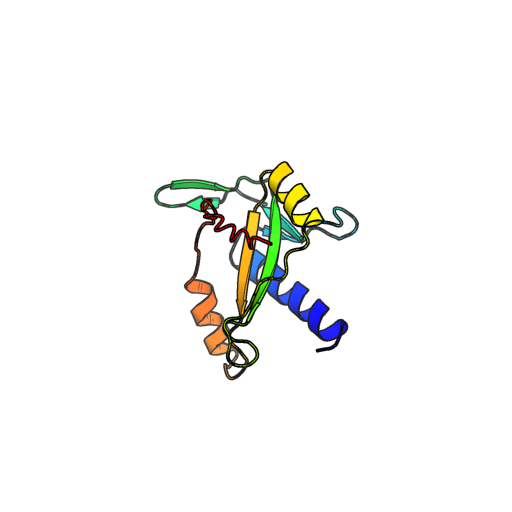S A C 1
ATOM 841 O O . HIS A 1 102 ? -0.339 -11.999 -18.642 1.00 51.38 102 HIS A O 1
ATOM 847 N N . GLU A 1 103 ? 0.232 -13.346 -20.334 1.00 51.91 103 GLU A N 1
ATOM 848 C CA . GLU A 1 103 ? -0.181 -14.607 -19.698 1.00 51.91 103 GLU A CA 1
ATOM 849 C C . GLU A 1 103 ? 0.689 -14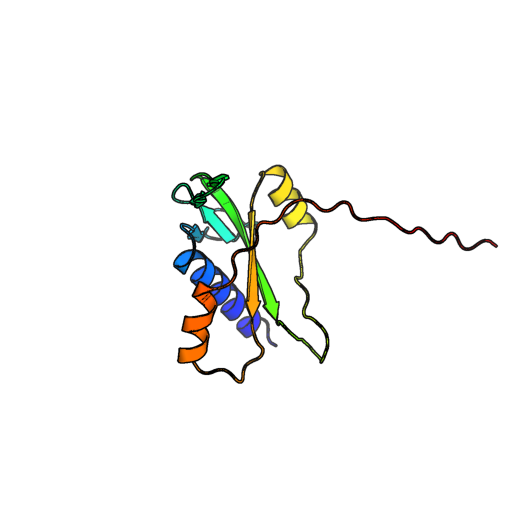.965 -18.481 1.00 51.91 103 GLU A C 1
ATOM 851 O O . GLU A 1 103 ? 0.180 -15.399 -17.453 1.00 51.91 103 GLU A O 1
ATOM 856 N N . GLN A 1 104 ? 1.992 -14.687 -18.553 1.00 50.62 104 GLN A N 1
ATOM 857 C CA . GLN A 1 104 ? 2.953 -14.971 -17.479 1.00 50.62 104 GLN A CA 1
ATOM 858 C C . GLN A 1 104 ? 2.819 -13.973 -16.315 1.00 50.62 104 GLN A C 1
ATOM 860 O O . GLN A 1 104 ? 3.095 -14.309 -15.166 1.00 50.62 104 GLN A O 1
ATOM 865 N N . ARG A 1 105 ? 2.297 -12.765 -16.587 1.00 53.59 105 ARG A N 1
ATOM 866 C CA . ARG A 1 105 ? 1.963 -11.756 -15.563 1.00 53.59 105 ARG A CA 1
ATOM 867 C C . ARG A 1 105 ? 0.806 -12.197 -14.654 1.00 53.59 105 ARG A C 1
ATOM 869 O O . ARG A 1 105 ? 0.752 -11.769 -13.504 1.00 53.59 105 ARG A O 1
ATOM 876 N N . GLN A 1 106 ? -0.101 -13.042 -15.150 1.00 47.97 106 GLN A N 1
ATOM 877 C CA . GLN A 1 106 ? -1.267 -13.520 -14.399 1.00 47.97 106 GLN A CA 1
ATOM 878 C C . GLN A 1 106 ? -0.905 -14.652 -13.421 1.00 47.97 106 GLN A C 1
ATOM 880 O O . GLN A 1 106 ? -1.407 -14.671 -12.302 1.00 47.97 106 GLN A O 1
ATOM 885 N N . GLU A 1 107 ? 0.018 -15.539 -13.803 1.00 46.28 107 GLU A N 1
ATOM 886 C CA . GLU A 1 107 ? 0.450 -16.699 -13.002 1.00 46.28 107 GLU A CA 1
ATOM 887 C C . GLU A 1 107 ? 1.230 -16.296 -11.730 1.00 46.28 107 GLU A C 1
ATOM 889 O O . GLU A 1 107 ? 1.183 -16.962 -10.697 1.00 46.28 107 GLU A O 1
ATOM 894 N N . MET A 1 108 ? 1.922 -15.154 -11.758 1.00 45.31 108 MET A N 1
ATOM 895 C CA . MET A 1 108 ? 2.782 -14.718 -10.651 1.00 45.31 108 MET A CA 1
ATOM 896 C C . MET A 1 108 ? 2.079 -13.887 -9.577 1.00 45.31 108 MET A C 1
ATOM 898 O O . MET A 1 108 ? 2.487 -13.935 -8.413 1.00 45.31 108 MET A O 1
ATOM 902 N N . ALA A 1 109 ? 1.007 -13.169 -9.930 1.00 47.66 109 ALA A N 1
ATOM 903 C CA . ALA A 1 109 ? 0.174 -12.434 -8.970 1.00 47.66 109 ALA A CA 1
ATOM 904 C C . ALA A 1 109 ? -0.416 -13.357 -7.881 1.00 47.66 109 ALA A C 1
ATOM 906 O O . ALA A 1 109 ? -0.764 -12.915 -6.782 1.00 47.66 109 ALA A O 1
ATOM 907 N N . GLU A 1 110 ? -0.466 -14.660 -8.154 1.00 44.72 110 GLU A N 1
ATOM 908 C CA . GLU A 1 110 ? -0.934 -15.681 -7.226 1.00 44.72 110 GLU A CA 1
ATOM 909 C C . GLU A 1 110 ? 0.100 -16.035 -6.135 1.00 44.72 110 GLU A C 1
ATOM 911 O O . GLU A 1 110 ? -0.298 -16.474 -5.054 1.00 44.72 110 GLU A O 1
ATOM 916 N N . THR A 1 111 ? 1.405 -15.785 -6.340 1.00 46.19 111 THR A N 1
ATOM 917 C CA . THR A 1 111 ? 2.454 -16.553 -5.633 1.00 46.19 111 THR A CA 1
ATOM 918 C C . THR A 1 111 ? 3.210 -15.847 -4.495 1.00 46.19 111 THR A C 1
ATOM 920 O O . THR A 1 111 ? 3.715 -16.547 -3.621 1.00 46.19 111 THR A O 1
ATOM 923 N N . LEU A 1 112 ? 3.296 -14.515 -4.384 1.00 40.16 112 LEU A N 1
ATOM 924 C CA . LEU A 1 112 ? 4.165 -13.911 -3.347 1.00 40.16 112 LEU A CA 1
ATOM 925 C C . LEU A 1 112 ? 3.463 -12.887 -2.444 1.00 40.16 112 LEU A C 1
ATOM 927 O O . LEU A 1 112 ? 3.368 -11.704 -2.750 1.00 40.16 112 LEU A O 1
ATOM 931 N N . SER A 1 113 ? 3.031 -13.371 -1.275 1.00 39.66 113 SER A N 1
ATOM 932 C CA . SER A 1 113 ? 2.715 -12.581 -0.083 1.00 39.66 113 SER A CA 1
ATOM 933 C C . SER A 1 113 ? 3.786 -12.866 0.971 1.00 39.66 113 SER A C 1
ATOM 935 O O . SER A 1 113 ? 3.878 -13.990 1.463 1.00 39.66 113 SER A O 1
ATOM 937 N N . THR A 1 114 ? 4.588 -11.862 1.334 1.00 49.72 114 THR A N 1
ATOM 938 C CA . THR A 1 114 ? 5.466 -11.955 2.507 1.00 49.72 114 THR A CA 1
ATOM 939 C C . THR A 1 114 ? 5.256 -10.739 3.398 1.00 49.72 114 THR A C 1
ATOM 941 O O . THR A 1 114 ? 5.484 -9.599 3.002 1.00 49.72 114 THR A O 1
ATOM 944 N N . ARG A 1 115 ? 4.802 -11.019 4.620 1.00 38.19 115 ARG A N 1
ATOM 945 C CA . ARG A 1 115 ? 4.606 -10.087 5.733 1.00 38.19 115 ARG A CA 1
ATOM 946 C C . ARG A 1 115 ? 5.928 -9.401 6.095 1.00 38.19 115 ARG A C 1
ATOM 948 O O . ARG A 1 115 ? 6.935 -10.077 6.295 1.00 38.19 115 ARG A O 1
ATOM 955 N N . VAL A 1 116 ? 5.919 -8.077 6.244 1.00 37.94 116 VAL A N 1
ATOM 956 C CA . VAL A 1 116 ? 7.023 -7.351 6.885 1.00 37.94 116 VAL A CA 1
ATOM 957 C C . VAL A 1 116 ? 6.943 -7.619 8.390 1.00 37.94 116 VAL A C 1
ATOM 959 O O . VAL A 1 116 ? 6.041 -7.141 9.069 1.00 37.94 116 VAL A O 1
ATOM 962 N N . THR A 1 117 ? 7.877 -8.409 8.912 1.00 34.44 117 THR A N 1
ATOM 963 C CA . THR A 1 117 ? 8.217 -8.425 10.339 1.00 34.44 117 THR A CA 1
ATOM 964 C C . THR A 1 117 ? 9.503 -7.627 10.498 1.00 34.44 117 THR A C 1
ATOM 966 O O . THR A 1 117 ? 10.433 -7.795 9.713 1.00 34.44 117 THR A O 1
ATOM 969 N N . SER A 1 118 ? 9.538 -6.745 11.497 1.00 31.44 118 SER A N 1
ATOM 970 C CA . SER A 1 118 ? 10.707 -5.949 11.869 1.00 31.44 118 SER A CA 1
ATOM 971 C C . SER A 1 118 ? 11.973 -6.808 11.944 1.00 31.44 118 SER A C 1
ATOM 973 O O . SER A 1 118 ? 12.002 -7.798 12.675 1.00 31.44 118 SER A O 1
ATOM 975 N N . PHE A 1 119 ? 13.026 -6.403 11.242 1.00 35.41 119 PHE A N 1
ATOM 976 C CA . PHE A 1 119 ? 14.379 -6.907 11.456 1.00 35.41 119 PHE A CA 1
ATOM 977 C C . PHE A 1 119 ? 15.223 -5.792 12.071 1.00 35.41 119 PHE A C 1
ATOM 979 O O . PHE A 1 119 ? 15.233 -4.662 11.578 1.00 35.41 119 PHE A O 1
ATOM 986 N N . GLU A 1 120 ? 15.912 -6.114 13.165 1.00 35.34 120 GLU A N 1
ATOM 987 C CA . GLU A 1 120 ? 16.925 -5.249 13.760 1.00 35.34 120 GLU A CA 1
ATOM 988 C C . GLU A 1 120 ? 18.099 -5.123 12.784 1.00 35.34 120 GLU A C 1
ATOM 990 O O . GLU A 1 120 ? 18.685 -6.113 12.344 1.00 35.34 120 GLU A O 1
ATOM 995 N N . VAL A 1 121 ? 18.412 -3.887 12.401 1.00 40.22 121 VAL A N 1
ATOM 996 C CA . VAL A 1 121 ? 19.575 -3.578 11.569 1.00 40.22 121 VAL A CA 1
ATOM 997 C C . VAL A 1 121 ? 20.803 -3.582 12.472 1.00 40.22 121 VAL A C 1
ATOM 999 O O . VAL A 1 121 ? 20.984 -2.676 13.283 1.00 40.22 121 VAL A O 1
ATOM 1002 N N . ASP A 1 122 ? 21.650 -4.595 12.311 1.00 34.62 122 ASP A N 1
ATOM 1003 C CA . ASP A 1 122 ? 22.951 -4.685 12.971 1.00 34.62 122 ASP A CA 1
ATOM 1004 C C . ASP A 1 122 ? 23.876 -3.578 12.421 1.00 34.62 122 ASP A C 1
ATOM 1006 O O . ASP A 1 122 ? 24.375 -3.634 11.291 1.00 34.62 122 ASP A O 1
ATOM 1010 N N . GLN A 1 123 ? 24.037 -2.494 13.183 1.00 37.09 123 GLN A N 1
ATOM 1011 C CA . GLN A 1 123 ? 24.919 -1.384 12.829 1.00 37.09 123 GLN A CA 1
ATOM 1012 C C . GLN A 1 123 ? 26.381 -1.785 13.053 1.00 37.09 123 GLN A C 1
ATOM 1014 O O . GLN A 1 123 ? 26.874 -1.772 14.177 1.00 37.09 123 GLN A O 1
ATOM 1019 N N . THR A 1 124 ? 27.126 -2.045 11.977 1.00 33.91 124 THR A N 1
ATOM 1020 C CA . THR A 1 124 ? 28.595 -2.062 12.054 1.00 33.91 124 THR A CA 1
ATOM 1021 C C . THR A 1 124 ? 29.135 -0.650 11.824 1.00 33.91 124 THR A C 1
ATOM 1023 O O . THR A 1 124 ? 29.200 -0.170 10.692 1.00 33.91 124 THR A O 1
ATOM 1026 N N . VAL A 1 125 ? 29.531 0.026 12.904 1.00 35.41 125 VAL A N 1
ATOM 1027 C CA . VAL A 1 125 ? 30.309 1.272 12.851 1.00 35.41 125 VAL A CA 1
ATOM 1028 C C . VAL A 1 125 ? 31.789 0.909 12.760 1.00 35.41 125 VAL A C 1
ATOM 1030 O O . VAL A 1 125 ? 32.348 0.340 13.695 1.00 35.41 125 VAL A O 1
ATOM 1033 N N . THR A 1 126 ? 32.439 1.260 11.649 1.00 35.75 126 THR A N 1
ATOM 1034 C CA . THR A 1 126 ? 33.908 1.252 11.569 1.00 35.75 126 THR A CA 1
ATOM 1035 C C . THR A 1 126 ? 34.397 2.640 11.966 1.00 35.75 126 THR A C 1
ATOM 1037 O O . THR A 1 126 ? 34.095 3.618 11.286 1.00 35.75 126 THR A O 1
ATOM 1040 N N . VAL A 1 127 ? 35.092 2.734 13.101 1.00 37.78 127 VAL A N 1
ATOM 1041 C CA . VAL A 1 127 ? 35.779 3.959 13.528 1.00 37.78 127 VAL A CA 1
ATOM 1042 C C . VAL A 1 127 ? 37.193 3.913 12.962 1.00 37.78 127 VAL A C 1
ATOM 1044 O O . VAL A 1 127 ? 38.029 3.159 13.464 1.00 37.78 127 VAL A O 1
ATOM 1047 N N . ASP A 1 128 ? 37.459 4.716 11.936 1.00 36.84 128 ASP A N 1
ATOM 1048 C CA . ASP A 1 128 ? 38.825 5.042 11.532 1.00 36.84 128 ASP A CA 1
ATOM 1049 C C . ASP A 1 128 ? 39.456 5.959 12.588 1.00 36.84 128 ASP A C 1
ATOM 1051 O O . ASP A 1 128 ? 38.867 6.956 13.013 1.00 36.84 128 ASP A O 1
ATOM 1055 N N . ARG A 1 129 ? 40.648 5.579 13.052 1.00 40.66 129 ARG A N 1
ATOM 1056 C CA . ARG A 1 129 ? 41.493 6.394 13.926 1.00 40.66 129 ARG A CA 1
ATOM 1057 C C . ARG A 1 129 ? 42.539 7.096 13.075 1.00 40.66 129 ARG A C 1
ATOM 1059 O O . ARG A 1 129 ? 43.387 6.388 12.544 1.00 40.66 129 ARG A O 1
ATOM 1066 N N . GLU A 1 130 ? 42.541 8.427 13.098 1.00 35.88 130 GLU A N 1
ATOM 1067 C CA . GLU A 1 130 ? 43.748 9.269 13.206 1.00 35.88 130 GLU A CA 1
ATOM 1068 C C . GLU A 1 130 ? 43.439 10.512 14.050 1.00 35.88 130 GLU A C 1
ATOM 1070 O O . GLU A 1 130 ? 42.382 11.143 13.822 1.00 35.88 130 GLU A O 1
#